Protein AF-A0A090MSC3-F1 (afdb_monomer_lite)

Structure (mmCIF, N/CA/C/O backbone):
data_AF-A0A090MSC3-F1
#
_entry.id   AF-A0A090MSC3-F1
#
loop_
_atom_site.group_PDB
_atom_site.id
_atom_site.type_symbol
_atom_site.label_atom_id
_atom_site.label_alt_id
_atom_site.label_comp_id
_atom_site.label_asym_id
_atom_site.label_entity_id
_atom_site.label_seq_id
_atom_site.pdbx_PDB_ins_code
_atom_site.Cartn_x
_atom_site.Cartn_y
_atom_site.Cartn_z
_atom_site.occupancy
_atom_site.B_iso_or_equiv
_atom_site.auth_seq_id
_atom_site.auth_comp_id
_atom_site.auth_asym_id
_atom_site.auth_atom_id
_atom_site.pdbx_PDB_model_num
ATOM 1 N N . MET A 1 1 ? -8.730 18.380 14.832 1.00 59.53 1 MET A N 1
ATOM 2 C CA . MET A 1 1 ? -9.803 17.691 14.078 1.00 59.53 1 MET A CA 1
ATOM 3 C C . MET A 1 1 ? -9.464 16.212 14.003 1.00 59.53 1 MET A C 1
ATOM 5 O O . MET A 1 1 ? -8.301 15.904 13.790 1.00 59.53 1 MET A O 1
ATOM 9 N N . LYS A 1 2 ? -10.436 15.314 14.199 1.00 73.56 2 LYS A N 1
ATOM 10 C CA . LYS A 1 2 ? -10.295 13.900 13.816 1.00 73.56 2 LYS A CA 1
ATOM 11 C C . LYS A 1 2 ? -10.962 13.724 12.453 1.00 73.56 2 LYS A C 1
ATOM 13 O O . LYS A 1 2 ? -12.080 14.195 12.277 1.00 73.56 2 LYS A O 1
ATOM 18 N N . LEU A 1 3 ? -10.252 13.118 11.508 1.00 82.38 3 LEU A N 1
ATOM 19 C CA . LEU A 1 3 ? -10.747 12.824 10.163 1.00 82.38 3 LEU A CA 1
ATOM 20 C C . LEU A 1 3 ? -11.439 11.454 10.155 1.00 82.38 3 LEU A C 1
ATOM 22 O O . LEU A 1 3 ? -10.984 10.540 10.843 1.00 82.38 3 LEU A O 1
ATOM 26 N N . GLY A 1 4 ? -12.505 11.312 9.365 1.00 83.00 4 GLY A N 1
ATOM 27 C CA . GLY A 1 4 ? -13.253 10.061 9.206 1.00 83.00 4 GLY A CA 1
ATOM 28 C C . GLY A 1 4 ? -14.693 10.122 9.719 1.00 83.00 4 GLY A C 1
ATOM 29 O O . GLY A 1 4 ? -15.164 11.160 10.179 1.00 83.00 4 GLY A O 1
ATOM 30 N N . ALA A 1 5 ? -15.390 8.993 9.593 1.00 87.69 5 ALA A N 1
ATOM 31 C CA . ALA A 1 5 ? -16.775 8.835 10.021 1.00 87.69 5 ALA A CA 1
ATOM 32 C C . ALA A 1 5 ? -16.897 8.794 11.554 1.00 87.69 5 ALA A C 1
ATOM 34 O O . ALA A 1 5 ? -15.930 8.473 12.257 1.00 87.69 5 ALA A O 1
ATOM 35 N N . SER A 1 6 ? -18.089 9.090 12.080 1.00 90.19 6 SER A N 1
ATOM 36 C CA . SER A 1 6 ? -18.370 8.811 13.488 1.00 90.19 6 SER A CA 1
ATOM 37 C C 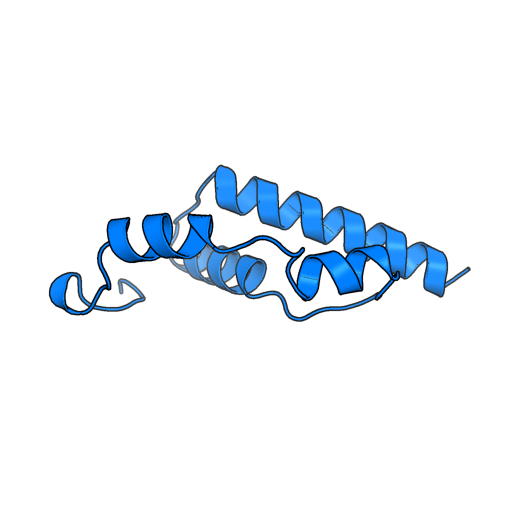. SER A 1 6 ? -18.318 7.298 13.732 1.00 90.19 6 SER A C 1
ATOM 39 O O . SER A 1 6 ? -18.467 6.506 12.802 1.00 90.19 6 SER A O 1
ATOM 41 N N . ARG A 1 7 ? -18.094 6.873 14.981 1.00 86.19 7 ARG A N 1
ATOM 42 C CA . ARG A 1 7 ? -18.015 5.437 15.306 1.00 86.19 7 ARG A CA 1
ATOM 43 C C . ARG A 1 7 ? -19.291 4.685 14.926 1.00 86.19 7 ARG A C 1
ATOM 45 O O . ARG A 1 7 ? -19.187 3.537 14.510 1.00 86.19 7 ARG A O 1
ATOM 52 N N . ASP A 1 8 ? -20.443 5.337 15.046 1.00 90.81 8 ASP A N 1
ATOM 53 C CA . ASP A 1 8 ? -21.752 4.732 14.786 1.00 90.81 8 ASP A CA 1
ATOM 54 C C . ASP A 1 8 ? -22.054 4.626 13.281 1.00 90.81 8 ASP A C 1
ATOM 56 O O . ASP A 1 8 ? -22.844 3.782 12.866 1.00 90.81 8 ASP A O 1
ATOM 60 N N . ASP A 1 9 ? -21.358 5.412 12.452 1.00 91.56 9 ASP A N 1
ATOM 61 C CA . ASP A 1 9 ? -21.425 5.335 10.987 1.00 91.56 9 ASP A CA 1
ATOM 62 C C . ASP A 1 9 ? -20.456 4.289 10.404 1.00 91.56 9 ASP A C 1
ATOM 64 O O . ASP A 1 9 ? -20.485 3.993 9.205 1.00 91.56 9 ASP A O 1
ATOM 68 N N . MET A 1 10 ? -19.550 3.737 11.221 1.00 90.00 10 MET A N 1
ATOM 69 C CA . MET A 1 10 ? -18.584 2.748 10.755 1.00 90.00 10 MET A CA 1
ATOM 70 C C . MET A 1 10 ? -19.234 1.376 10.583 1.00 90.00 10 MET A C 1
ATOM 72 O O . MET A 1 10 ? -19.909 0.845 11.462 1.00 90.00 10 MET A O 1
ATOM 76 N N . VAL A 1 11 ? -18.935 0.735 9.457 1.00 92.00 11 VAL A N 1
ATOM 77 C CA . VAL A 1 11 ? -19.229 -0.685 9.261 1.00 92.00 11 VAL A CA 1
ATOM 78 C C . VAL A 1 11 ? -18.358 -1.507 10.234 1.00 92.00 11 VAL A C 1
ATOM 80 O O . VAL A 1 11 ? -17.139 -1.314 10.232 1.00 92.00 11 VAL A O 1
ATOM 83 N N . PRO A 1 12 ? -18.933 -2.428 11.039 1.00 93.44 12 PRO A N 1
ATOM 84 C CA . PRO A 1 12 ? -18.165 -3.272 11.955 1.00 93.44 12 PRO A CA 1
ATOM 85 C C . PRO A 1 12 ? -17.066 -4.067 11.247 1.00 93.44 12 PRO A C 1
ATOM 87 O O . PRO A 1 12 ? -17.263 -4.543 10.124 1.00 93.44 12 PRO A O 1
ATOM 90 N N . PHE A 1 13 ? -15.922 -4.240 11.913 1.00 90.69 13 PHE A N 1
ATOM 91 C CA . PHE A 1 13 ? -14.752 -4.908 11.337 1.00 90.69 13 PHE A CA 1
ATOM 92 C C . PHE A 1 13 ? -15.066 -6.336 10.881 1.00 90.69 13 PHE A C 1
ATOM 94 O O . PHE A 1 13 ? -14.616 -6.765 9.822 1.00 90.69 13 PHE A O 1
ATOM 101 N N . GLU A 1 14 ? -15.907 -7.043 11.629 1.00 95.25 14 GLU A N 1
ATOM 102 C CA . GLU A 1 14 ? -16.311 -8.423 11.371 1.00 95.25 14 GLU A CA 1
ATOM 103 C C . GLU A 1 14 ? -16.960 -8.574 9.990 1.00 95.25 14 GLU A C 1
ATOM 105 O O . GLU A 1 14 ? -16.762 -9.587 9.322 1.00 95.25 14 GLU A O 1
ATOM 110 N N . LYS A 1 15 ? -17.673 -7.545 9.506 1.00 95.12 15 LYS A N 1
ATOM 111 C CA . LYS A 1 15 ? -18.246 -7.557 8.152 1.00 95.12 15 LYS A CA 1
ATOM 112 C C . LYS A 1 15 ? -17.159 -7.519 7.075 1.00 95.12 15 LYS A C 1
ATOM 114 O O . LYS A 1 15 ? -17.294 -8.192 6.056 1.00 95.12 15 LYS A O 1
ATOM 119 N N . TYR A 1 16 ? -16.079 -6.769 7.298 1.00 93.06 16 TYR A N 1
ATOM 120 C CA . TYR A 1 16 ? -14.925 -6.758 6.395 1.00 93.06 16 TYR A CA 1
ATOM 121 C C . TYR A 1 16 ? -14.128 -8.061 6.473 1.00 93.06 16 TYR A C 1
ATOM 123 O O . TYR A 1 16 ? -13.714 -8.572 5.435 1.00 93.06 16 TYR A O 1
ATOM 131 N N . ALA A 1 17 ? -13.944 -8.612 7.677 1.00 93.69 17 ALA A N 1
ATOM 132 C CA . ALA A 1 17 ? -13.261 -9.886 7.875 1.00 93.69 17 ALA A CA 1
ATOM 133 C C . ALA A 1 17 ? -13.977 -11.026 7.132 1.00 93.69 17 ALA A C 1
ATOM 135 O O . ALA A 1 17 ? -13.346 -11.726 6.346 1.00 93.69 17 ALA A O 1
ATOM 136 N N . ALA A 1 18 ? -15.302 -11.130 7.277 1.00 95.56 18 ALA A N 1
ATOM 137 C CA . ALA A 1 18 ? -16.107 -12.116 6.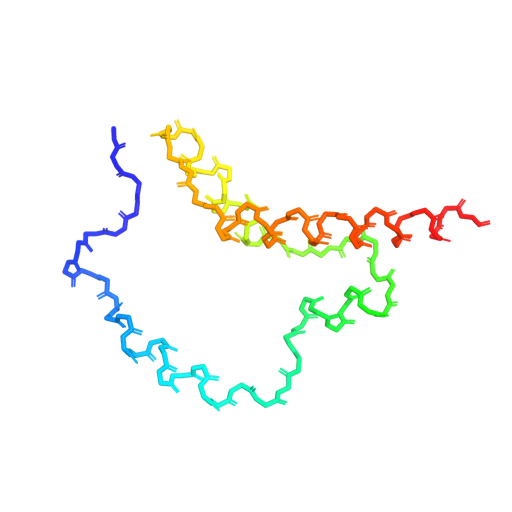557 1.00 95.56 18 ALA A CA 1
ATOM 138 C C . ALA A 1 18 ? -16.055 -11.915 5.031 1.00 95.56 18 ALA A C 1
ATOM 140 O O . ALA A 1 18 ? -15.925 -12.873 4.271 1.00 95.56 18 ALA A O 1
ATOM 141 N N . ALA A 1 19 ? -16.103 -10.666 4.551 1.00 92.88 19 ALA A N 1
ATOM 142 C CA . ALA A 1 19 ? -15.975 -10.385 3.121 1.00 92.88 19 ALA A CA 1
ATOM 143 C C . ALA A 1 19 ? -14.599 -10.794 2.560 1.00 92.88 19 ALA A C 1
ATOM 145 O O . ALA A 1 19 ? -14.505 -11.227 1.408 1.00 92.88 19 ALA A O 1
ATOM 146 N N . ALA A 1 20 ? -13.537 -10.689 3.366 1.00 91.69 20 ALA A N 1
ATOM 147 C CA . ALA A 1 20 ? -12.183 -11.051 2.959 1.00 91.69 20 ALA A CA 1
ATOM 148 C C . ALA A 1 20 ? -12.024 -12.554 2.672 1.00 91.69 20 ALA A C 1
ATOM 150 O O . ALA A 1 20 ? -11.228 -12.918 1.809 1.00 91.69 20 ALA A O 1
ATOM 151 N N . GLU A 1 21 ? -12.816 -13.420 3.311 1.00 93.38 21 GLU A N 1
ATOM 152 C CA . GLU A 1 21 ? -12.804 -14.872 3.065 1.00 93.38 21 GLU A CA 1
ATOM 153 C C . GLU A 1 21 ? -13.211 -15.231 1.627 1.00 93.38 21 GLU A C 1
ATOM 155 O O . GLU A 1 21 ? -12.775 -16.242 1.080 1.00 93.38 21 GLU A O 1
ATOM 160 N N . SER A 1 22 ? -14.003 -14.376 0.975 1.00 93.44 22 SER A N 1
ATOM 161 C CA . SER A 1 22 ? -14.437 -14.574 -0.413 1.00 93.44 22 SER A CA 1
ATOM 162 C C . SER A 1 22 ? -13.416 -14.085 -1.455 1.00 93.44 22 SER A C 1
ATOM 164 O O . SER A 1 22 ? -13.634 -14.236 -2.662 1.00 93.44 22 SER A O 1
ATOM 166 N N . LEU A 1 23 ? -12.291 -13.493 -1.036 1.00 91.00 23 LEU A N 1
ATOM 167 C CA . LEU A 1 23 ? -11.265 -12.966 -1.941 1.00 91.00 23 LEU A CA 1
ATOM 168 C C . LEU A 1 23 ? -10.353 -14.085 -2.469 1.00 91.00 23 LEU A C 1
ATOM 170 O O . LEU A 1 23 ? -9.255 -14.315 -1.976 1.00 91.00 23 LEU A O 1
ATOM 174 N N . SER A 1 24 ? -10.794 -14.761 -3.529 1.00 90.56 24 SER A N 1
ATOM 175 C CA . SER A 1 24 ? -10.053 -15.868 -4.161 1.00 90.56 24 SER A CA 1
ATOM 176 C C . SER A 1 24 ? -9.061 -15.438 -5.247 1.00 90.56 24 SER A C 1
ATOM 178 O O . SER A 1 24 ? -8.167 -16.197 -5.623 1.00 90.56 24 SER A O 1
ATOM 180 N N . ARG A 1 25 ? -9.209 -14.224 -5.791 1.00 91.62 25 ARG A N 1
ATOM 181 C CA . ARG A 1 25 ? -8.377 -13.712 -6.891 1.00 91.62 25 ARG A CA 1
ATOM 182 C C . ARG A 1 25 ? -7.500 -12.560 -6.412 1.00 91.62 25 ARG A C 1
ATOM 184 O O . ARG A 1 25 ? -7.960 -11.747 -5.611 1.00 91.62 25 ARG A O 1
ATOM 191 N N . PRO A 1 26 ? -6.279 -12.406 -6.959 1.00 90.75 26 PRO A N 1
ATOM 192 C CA . PRO A 1 26 ? -5.464 -11.240 -6.661 1.00 90.75 26 PRO A CA 1
ATOM 193 C C . PRO A 1 26 ? -6.202 -9.941 -7.012 1.00 90.75 26 PRO A C 1
ATOM 195 O O . PRO A 1 26 ? -6.802 -9.816 -8.091 1.00 90.75 26 PRO A O 1
ATOM 198 N N . ALA A 1 27 ? -6.113 -8.960 -6.113 1.00 91.38 27 ALA A N 1
ATOM 199 C CA . ALA A 1 27 ? -6.677 -7.631 -6.316 1.00 91.38 27 ALA A CA 1
ATOM 200 C C . ALA A 1 27 ? -6.160 -6.990 -7.618 1.00 91.38 27 ALA A C 1
ATOM 202 O O . ALA A 1 27 ? -5.066 -7.305 -8.097 1.00 91.38 27 ALA A O 1
ATOM 203 N N . SER A 1 28 ? -6.934 -6.066 -8.195 1.00 93.81 28 SER A N 1
ATOM 204 C CA . SER A 1 28 ? -6.559 -5.339 -9.420 1.00 93.81 28 SER A CA 1
ATOM 205 C C . SER A 1 28 ? -5.181 -4.679 -9.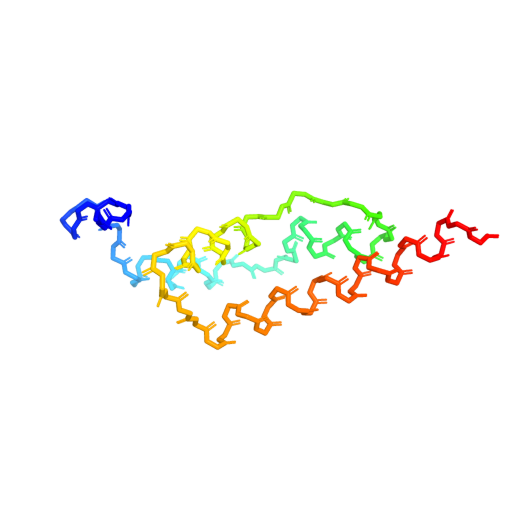309 1.00 93.81 28 SER A C 1
ATOM 207 O O . SER A 1 28 ? -4.361 -4.846 -10.209 1.00 93.81 28 SER A O 1
ATOM 209 N N . ALA A 1 29 ? -4.891 -4.031 -8.178 1.00 95.19 29 ALA A N 1
ATOM 210 C CA . ALA A 1 29 ? -3.591 -3.428 -7.888 1.00 95.19 29 ALA A CA 1
ATOM 211 C C . ALA A 1 29 ? -2.442 -4.449 -7.950 1.00 95.19 29 ALA A C 1
ATOM 213 O O . ALA A 1 29 ? -1.451 -4.225 -8.642 1.00 95.19 29 ALA A O 1
ATOM 214 N N . ALA A 1 30 ? -2.590 -5.607 -7.296 1.00 94.81 30 ALA A N 1
ATOM 215 C CA . ALA A 1 30 ? -1.578 -6.664 -7.315 1.00 94.81 30 ALA A CA 1
ATOM 216 C C . ALA A 1 30 ? -1.341 -7.205 -8.734 1.00 94.81 30 ALA A C 1
ATOM 218 O O . ALA A 1 30 ? -0.195 -7.408 -9.141 1.00 94.81 30 ALA A O 1
ATOM 219 N N . ARG A 1 31 ? -2.416 -7.389 -9.513 1.00 96.69 31 ARG A N 1
ATOM 220 C CA . ARG A 1 31 ? -2.320 -7.817 -10.916 1.00 96.69 31 ARG A CA 1
ATOM 221 C C . ARG A 1 31 ? -1.576 -6.792 -11.771 1.00 96.69 31 ARG A C 1
ATOM 223 O O . ARG A 1 31 ? -0.651 -7.182 -12.475 1.00 96.69 31 ARG A O 1
ATOM 230 N N . ALA A 1 32 ? -1.917 -5.508 -11.661 1.00 97.69 32 ALA A N 1
ATOM 231 C CA . ALA A 1 32 ? -1.271 -4.428 -12.409 1.00 97.69 32 ALA A CA 1
ATOM 232 C C . ALA A 1 32 ? 0.222 -4.286 -12.065 1.00 97.69 32 ALA A C 1
ATOM 234 O O . ALA A 1 32 ? 1.071 -4.169 -12.949 1.00 97.69 32 ALA A O 1
ATOM 235 N N . LEU A 1 33 ? 0.573 -4.367 -10.778 1.00 97.56 33 LEU A N 1
ATOM 236 C CA . LEU A 1 33 ? 1.971 -4.349 -10.343 1.00 97.56 33 LEU A CA 1
ATOM 237 C C . LEU A 1 33 ? 2.757 -5.524 -10.926 1.00 97.56 33 LEU A C 1
ATOM 239 O O . LEU A 1 33 ? 3.900 -5.353 -11.351 1.00 97.56 33 LEU A O 1
ATOM 243 N N . ASN A 1 34 ? 2.156 -6.713 -10.961 1.00 96.38 34 ASN A N 1
ATOM 244 C CA . ASN A 1 34 ? 2.804 -7.894 -11.520 1.00 96.38 34 ASN A CA 1
ATOM 245 C C . ASN A 1 34 ? 2.891 -7.879 -13.045 1.00 96.38 34 ASN A C 1
ATOM 247 O O . ASN A 1 34 ? 3.848 -8.438 -13.575 1.00 96.38 34 ASN A O 1
ATOM 251 N N . SER A 1 35 ? 1.978 -7.196 -13.736 1.00 97.00 35 SER A N 1
ATOM 252 C CA . SER A 1 35 ? 2.064 -6.974 -15.182 1.00 97.00 35 SER A CA 1
ATOM 253 C C . SER A 1 35 ? 3.015 -5.836 -15.573 1.00 97.00 35 SER A C 1
ATOM 255 O O . SER A 1 35 ? 3.090 -5.488 -16.745 1.00 97.00 35 SER A O 1
ATOM 257 N N . GLY A 1 36 ? 3.736 -5.243 -14.615 1.00 97.81 36 GLY A N 1
ATOM 258 C CA . GLY A 1 36 ? 4.739 -4.214 -14.887 1.00 97.81 36 GLY A CA 1
ATOM 259 C C . GLY A 1 36 ? 4.192 -2.789 -14.965 1.00 97.81 36 GLY A C 1
ATOM 260 O O . GLY A 1 36 ? 4.904 -1.910 -15.440 1.00 97.81 36 GLY A O 1
ATOM 261 N N . ALA A 1 37 ? 2.966 -2.529 -14.492 1.00 98.38 37 ALA A N 1
ATOM 262 C CA . ALA A 1 37 ? 2.418 -1.175 -14.495 1.00 98.38 37 ALA A CA 1
ATOM 263 C C . ALA A 1 37 ? 3.352 -0.210 -13.728 1.00 98.38 37 ALA A C 1
ATOM 265 O O . ALA A 1 37 ? 3.702 -0.496 -12.574 1.00 98.38 37 ALA A O 1
ATOM 266 N N . PRO A 1 38 ? 3.766 0.920 -14.334 1.00 97.75 38 PRO A N 1
ATOM 267 C CA . PRO A 1 38 ? 4.663 1.883 -13.690 1.00 97.75 38 PRO A CA 1
ATOM 268 C C . PRO A 1 38 ? 3.948 2.743 -12.639 1.00 97.75 38 PRO A C 1
ATOM 270 O O . PRO A 1 38 ? 4.596 3.273 -11.734 1.00 97.75 38 PRO A O 1
ATOM 273 N N . ASN A 1 39 ? 2.621 2.861 -12.755 1.00 97.44 39 ASN A N 1
ATOM 274 C CA . ASN A 1 39 ? 1.736 3.618 -11.876 1.00 97.44 39 ASN A CA 1
ATOM 275 C C . ASN A 1 39 ? 0.423 2.845 -11.670 1.00 97.44 39 ASN A C 1
ATOM 277 O O . ASN A 1 39 ? -0.038 2.155 -12.578 1.00 97.44 39 ASN A O 1
ATOM 281 N N . ILE A 1 40 ? -0.173 2.990 -10.486 1.00 97.62 40 ILE A N 1
ATOM 282 C CA . ILE A 1 40 ? -1.518 2.515 -10.129 1.00 97.62 40 ILE A CA 1
ATOM 283 C C . ILE A 1 40 ? -2.167 3.543 -9.191 1.00 97.62 40 ILE A C 1
ATOM 285 O O . ILE A 1 40 ? -1.459 4.362 -8.602 1.00 97.62 40 ILE A O 1
ATOM 289 N N . GLU A 1 41 ? -3.480 3.470 -8.989 1.00 96.81 41 GLU A N 1
ATOM 290 C CA . GLU A 1 41 ? -4.141 4.189 -7.892 1.00 96.81 41 GLU A CA 1
ATOM 291 C C . GLU A 1 41 ? -3.708 3.628 -6.523 1.00 96.81 41 GLU A C 1
ATOM 293 O O . GLU A 1 41 ? -3.519 2.419 -6.364 1.00 96.81 41 GLU A O 1
ATOM 298 N N . ARG A 1 42 ? -3.524 4.508 -5.527 1.00 97.50 42 ARG A N 1
ATOM 299 C CA . ARG A 1 42 ? -2.887 4.186 -4.234 1.00 97.50 42 ARG A CA 1
ATOM 300 C C . ARG A 1 42 ? -3.708 4.644 -3.028 1.00 97.50 42 ARG A C 1
ATOM 302 O O . ARG A 1 42 ? -3.330 5.576 -2.318 1.00 97.50 42 ARG A O 1
ATOM 309 N N . ALA A 1 43 ? -4.828 3.963 -2.782 1.00 95.88 43 ALA A N 1
ATOM 310 C CA . ALA A 1 43 ? -5.679 4.225 -1.616 1.00 95.88 43 ALA A CA 1
ATOM 311 C C . ALA A 1 43 ? -4.935 4.017 -0.280 1.00 95.88 43 ALA A C 1
ATOM 313 O O . ALA A 1 43 ? -5.097 4.801 0.649 1.00 95.88 43 ALA A O 1
ATOM 314 N N . ASP A 1 44 ? -4.056 3.016 -0.206 1.00 96.94 44 ASP A N 1
ATOM 315 C CA . ASP A 1 44 ? -3.171 2.763 0.937 1.00 96.94 44 ASP A CA 1
ATOM 316 C C . ASP A 1 44 ? -2.255 3.963 1.243 1.00 96.94 44 ASP A C 1
ATOM 318 O O . ASP A 1 44 ? -2.140 4.386 2.395 1.00 96.94 44 ASP A O 1
ATOM 322 N N . LYS A 1 45 ? -1.643 4.554 0.208 1.00 97.94 45 LYS A N 1
ATOM 323 C CA . LYS A 1 45 ? -0.769 5.726 0.347 1.00 97.94 45 LYS A CA 1
ATOM 324 C C . LYS A 1 45 ? -1.556 6.956 0.783 1.00 97.94 45 LYS A C 1
ATOM 326 O O . LYS A 1 45 ? -1.081 7.686 1.647 1.00 97.94 45 LYS A O 1
ATOM 331 N N . LEU A 1 46 ? -2.748 7.164 0.219 1.00 96.94 46 LEU A N 1
ATOM 332 C CA . LEU A 1 46 ? -3.635 8.258 0.615 1.00 96.94 46 LEU A CA 1
ATOM 333 C C . LEU A 1 46 ? -3.973 8.171 2.109 1.00 96.94 46 LEU A C 1
ATOM 335 O O . LEU A 1 46 ? -3.732 9.126 2.839 1.00 96.94 46 LEU A O 1
ATOM 339 N N . VAL A 1 47 ? -4.432 7.006 2.582 1.00 95.69 47 VAL A N 1
ATOM 340 C CA . VAL A 1 47 ? -4.751 6.790 4.005 1.00 95.69 47 VAL A CA 1
ATOM 341 C C . VAL A 1 47 ? -3.525 7.022 4.893 1.00 95.69 47 VAL A C 1
ATOM 343 O O . VAL A 1 47 ? -3.644 7.668 5.933 1.00 95.69 47 VAL A O 1
ATOM 346 N N . GLN A 1 48 ? -2.340 6.551 4.487 1.00 97.75 48 GLN A N 1
ATOM 347 C CA . GLN A 1 48 ? -1.101 6.792 5.233 1.00 97.75 48 GLN A CA 1
ATOM 348 C C . GLN A 1 48 ? -0.781 8.288 5.345 1.00 97.75 48 GLN A C 1
ATOM 350 O O . GLN A 1 48 ? -0.433 8.755 6.428 1.00 97.75 48 GLN A O 1
ATOM 355 N N . LEU A 1 49 ? -0.861 9.033 4.240 1.00 97.19 49 LEU A N 1
ATOM 356 C CA . LEU A 1 49 ? -0.547 10.462 4.228 1.00 97.19 49 LEU A CA 1
ATOM 357 C C . LEU A 1 49 ? -1.528 11.245 5.104 1.00 97.19 49 LEU A C 1
ATOM 359 O O . LEU A 1 49 ? -1.092 11.990 5.977 1.00 97.19 49 LEU A O 1
ATOM 363 N N . THR A 1 50 ? -2.828 10.987 4.967 1.00 94.69 50 THR A N 1
ATOM 364 C CA . THR A 1 50 ? -3.859 11.618 5.798 1.00 94.69 50 THR A CA 1
ATOM 365 C C . THR A 1 50 ? -3.700 11.278 7.284 1.00 94.69 50 THR A C 1
ATOM 367 O O . THR A 1 50 ? -3.865 12.145 8.138 1.00 94.69 50 THR A O 1
ATOM 370 N N . ALA A 1 51 ? -3.334 10.037 7.627 1.00 94.12 51 ALA A N 1
ATOM 371 C CA . ALA A 1 51 ? -3.044 9.665 9.014 1.00 94.12 51 ALA A CA 1
ATOM 372 C C . ALA A 1 51 ? -1.838 10.441 9.573 1.00 94.12 51 ALA A C 1
ATOM 374 O O . ALA A 1 51 ? -1.884 10.935 10.700 1.00 94.12 51 ALA A O 1
ATOM 375 N N . ARG A 1 52 ? -0.780 10.607 8.772 1.00 95.50 52 ARG A N 1
ATOM 376 C CA . ARG A 1 52 ? 0.421 11.352 9.176 1.00 95.50 52 ARG A CA 1
ATOM 377 C C . ARG A 1 52 ? 0.145 12.837 9.395 1.00 95.50 52 ARG A C 1
ATOM 379 O O . ARG A 1 52 ? 0.698 13.401 10.334 1.00 95.50 52 ARG A O 1
ATOM 386 N N . GLU A 1 53 ? -0.731 13.452 8.599 1.00 94.56 53 GLU A N 1
ATOM 387 C CA . GLU A 1 53 ? -1.149 14.856 8.776 1.00 94.56 53 GLU A CA 1
ATOM 388 C C . GLU A 1 53 ? -1.778 15.123 10.151 1.00 94.56 53 GLU A C 1
ATOM 390 O O . GLU A 1 53 ? -1.665 16.226 10.681 1.00 94.56 53 GLU A O 1
ATOM 395 N N . ILE A 1 54 ? -2.392 14.106 10.762 1.00 93.06 54 ILE A N 1
ATOM 396 C CA . ILE A 1 54 ? -2.974 14.186 12.110 1.00 93.06 5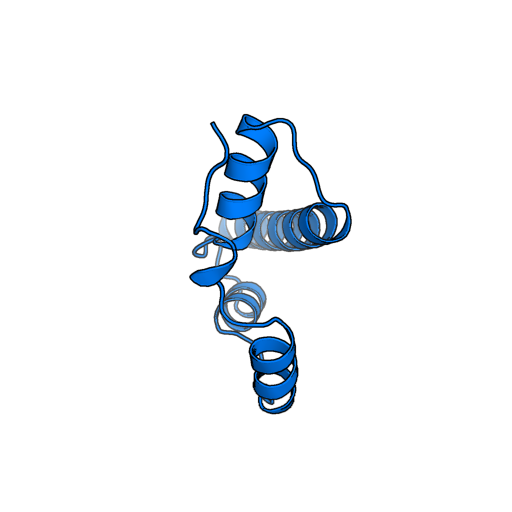4 ILE A CA 1
ATOM 397 C C . ILE A 1 54 ? -2.099 13.527 13.188 1.00 93.06 54 ILE A C 1
ATOM 399 O O . ILE A 1 54 ? -2.582 13.237 14.282 1.00 93.06 54 ILE A O 1
ATOM 403 N N . GLY A 1 55 ? -0.816 13.285 12.898 1.00 95.12 55 GLY A N 1
ATOM 404 C CA . GLY A 1 55 ? 0.146 12.728 13.853 1.00 95.12 55 GLY A CA 1
ATOM 405 C C . GLY A 1 55 ? -0.060 11.245 14.178 1.00 95.12 55 GLY A C 1
ATOM 406 O O . GLY A 1 55 ? 0.400 10.782 15.219 1.00 95.12 55 GLY A O 1
ATOM 407 N N . MET A 1 56 ? -0.755 10.496 13.317 1.00 94.56 56 MET A N 1
ATOM 408 C CA . MET A 1 56 ? -0.990 9.059 13.470 1.00 94.56 56 MET A CA 1
ATOM 409 C C . ME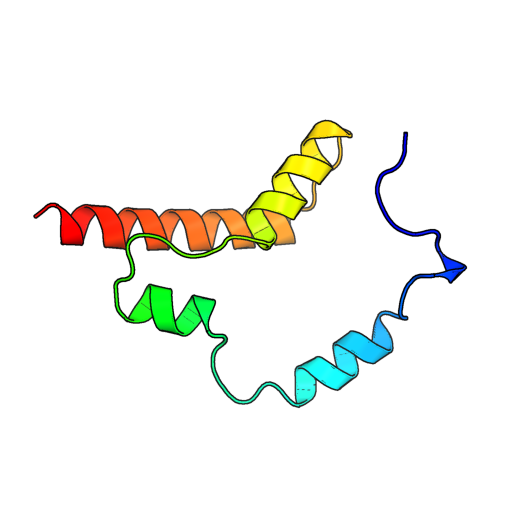T A 1 56 ? -0.112 8.236 12.521 1.00 94.56 56 MET A C 1
ATOM 411 O O . MET A 1 56 ? 0.175 8.629 11.390 1.00 94.56 56 MET A O 1
ATOM 415 N N . SER A 1 57 ? 0.272 7.044 12.968 1.00 96.06 57 SER A N 1
ATOM 416 C CA . SER A 1 57 ? 0.954 6.039 12.152 1.00 96.06 57 SER A CA 1
ATOM 417 C C . SER A 1 57 ? 0.466 4.640 12.516 1.00 96.06 57 SER A C 1
ATOM 419 O O . SER A 1 57 ? -0.098 4.420 13.591 1.00 96.06 57 SER A O 1
ATOM 421 N N . HIS A 1 58 ? 0.647 3.691 11.599 1.00 96.62 58 HIS A N 1
ATOM 422 C CA . HIS A 1 58 ? 0.294 2.299 11.839 1.00 96.62 58 HIS A CA 1
ATOM 423 C C . HIS A 1 58 ? 1.304 1.382 11.138 1.00 96.62 58 HIS A C 1
ATOM 425 O O . HIS A 1 58 ? 1.359 1.381 9.904 1.00 96.62 58 HIS A O 1
ATOM 431 N N . PRO A 1 59 ? 2.059 0.546 11.876 1.00 98.00 59 PRO A N 1
ATOM 432 C CA . PRO A 1 59 ? 3.212 -0.174 11.329 1.00 98.00 59 PRO A CA 1
ATOM 433 C C . PRO A 1 59 ? 2.848 -1.107 10.168 1.00 98.00 59 PRO A C 1
ATOM 435 O O . PRO A 1 59 ? 3.590 -1.207 9.195 1.00 98.00 59 PRO A O 1
ATOM 438 N N . VAL A 1 60 ? 1.673 -1.747 10.219 1.00 97.44 60 VAL A N 1
ATOM 439 C CA . VAL A 1 60 ? 1.199 -2.614 9.124 1.00 97.44 60 VAL A CA 1
ATOM 440 C C . VAL A 1 60 ? 0.906 -1.812 7.854 1.00 97.44 60 VAL A C 1
ATOM 442 O O . VAL A 1 60 ? 1.263 -2.247 6.762 1.00 97.44 60 VAL A O 1
ATOM 445 N N . LEU A 1 61 ? 0.298 -0.629 7.982 1.00 97.50 61 LEU A N 1
ATOM 446 C CA . LEU A 1 61 ? 0.007 0.224 6.831 1.00 97.50 61 LEU A CA 1
ATOM 447 C C . LEU A 1 61 ? 1.309 0.750 6.224 1.00 97.50 61 LEU A C 1
ATOM 449 O O . LEU A 1 61 ? 1.479 0.723 5.008 1.00 97.50 61 LEU A O 1
ATOM 453 N N . ASP A 1 62 ? 2.251 1.166 7.074 1.00 98.44 62 ASP A N 1
ATOM 454 C CA . ASP A 1 62 ? 3.566 1.625 6.638 1.00 98.44 62 ASP A CA 1
ATOM 455 C C . ASP A 1 62 ? 4.333 0.538 5.872 1.00 98.44 62 ASP A C 1
ATOM 457 O O . ASP A 1 62 ? 4.891 0.815 4.807 1.00 98.44 62 ASP A O 1
ATOM 461 N N . ALA A 1 63 ? 4.296 -0.708 6.353 1.00 98.56 63 ALA A N 1
ATOM 462 C CA . ALA A 1 63 ? 4.909 -1.846 5.674 1.00 98.56 63 ALA A CA 1
ATOM 463 C C . ALA A 1 63 ? 4.247 -2.160 4.319 1.00 98.56 63 ALA A C 1
ATOM 465 O O . ALA A 1 63 ? 4.953 -2.391 3.334 1.00 98.56 63 ALA A O 1
ATOM 466 N N . ILE A 1 64 ? 2.909 -2.131 4.240 1.00 97.88 64 ILE A N 1
ATOM 467 C CA . ILE A 1 64 ? 2.165 -2.333 2.982 1.00 97.88 64 ILE A CA 1
ATOM 468 C C . ILE A 1 64 ? 2.549 -1.262 1.959 1.00 97.88 64 ILE A C 1
ATOM 470 O O . ILE A 1 64 ? 2.898 -1.584 0.822 1.00 97.88 64 ILE A O 1
ATOM 474 N N . VAL A 1 65 ? 2.545 0.006 2.372 1.00 98.50 65 VAL A N 1
ATOM 475 C CA . VAL A 1 65 ? 2.896 1.119 1.491 1.00 98.50 65 VAL A CA 1
ATOM 476 C C . VAL A 1 65 ? 4.326 0.985 0.971 1.00 98.50 65 VAL A C 1
ATOM 478 O O . VAL A 1 65 ? 4.544 1.133 -0.232 1.00 98.50 65 VAL A O 1
ATOM 481 N N . ALA A 1 66 ? 5.287 0.681 1.850 1.00 98.62 66 ALA A N 1
ATOM 482 C CA . ALA A 1 66 ? 6.689 0.518 1.475 1.00 98.62 66 ALA A CA 1
ATOM 483 C C . ALA A 1 66 ? 6.890 -0.629 0.471 1.00 98.62 66 ALA A C 1
ATOM 485 O O . ALA A 1 66 ? 7.670 -0.507 -0.477 1.00 98.62 66 ALA A O 1
ATOM 486 N N . LEU A 1 67 ? 6.155 -1.732 0.641 1.00 98.25 67 LEU A N 1
ATOM 487 C CA . LEU A 1 67 ? 6.183 -2.858 -0.288 1.00 98.25 67 LEU A CA 1
ATOM 488 C C . LEU A 1 67 ? 5.700 -2.453 -1.689 1.00 98.25 67 LEU A C 1
ATOM 490 O O . LEU A 1 67 ? 6.351 -2.776 -2.688 1.00 98.25 67 LEU A O 1
ATOM 494 N N . VAL A 1 68 ? 4.577 -1.736 -1.774 1.00 98.19 68 VAL A N 1
ATOM 495 C CA . VAL A 1 68 ? 4.017 -1.296 -3.059 1.00 98.19 68 VAL A CA 1
ATOM 496 C C . VAL A 1 68 ? 4.902 -0.231 -3.716 1.00 98.19 68 VAL A C 1
ATOM 498 O O . VAL A 1 68 ? 5.136 -0.307 -4.924 1.00 98.19 68 VAL A O 1
ATOM 501 N N . ASP A 1 69 ? 5.457 0.705 -2.939 1.00 98.56 69 ASP A N 1
ATOM 502 C CA . ASP A 1 69 ? 6.404 1.719 -3.428 1.00 98.56 69 ASP A CA 1
ATOM 503 C C . ASP A 1 69 ? 7.620 1.054 -4.092 1.00 98.56 69 ASP A C 1
ATOM 505 O O . ASP A 1 69 ? 7.913 1.327 -5.260 1.00 98.56 69 ASP A O 1
ATOM 509 N N . LYS A 1 70 ? 8.248 0.083 -3.413 1.00 98.44 70 LYS A N 1
ATOM 510 C CA . LYS A 1 70 ? 9.386 -0.683 -3.948 1.00 98.44 70 LYS A CA 1
ATOM 511 C C . LYS A 1 70 ? 9.045 -1.404 -5.256 1.00 98.44 70 LYS A C 1
ATOM 513 O O . LYS A 1 70 ? 9.865 -1.465 -6.175 1.00 98.44 70 LYS A O 1
ATOM 518 N N . ARG A 1 71 ? 7.839 -1.973 -5.362 1.00 98.00 71 ARG A N 1
ATOM 519 C CA . ARG A 1 71 ? 7.395 -2.674 -6.577 1.00 98.00 71 ARG A CA 1
ATOM 520 C C . ARG A 1 71 ? 7.201 -1.710 -7.746 1.00 98.00 71 ARG A C 1
ATOM 522 O O . ARG A 1 71 ? 7.648 -2.010 -8.852 1.00 98.00 71 ARG A O 1
ATOM 529 N N . LEU A 1 72 ? 6.589 -0.554 -7.499 1.00 98.50 72 LEU A N 1
ATOM 530 C CA . LEU A 1 72 ? 6.406 0.488 -8.507 1.00 98.50 72 LEU A CA 1
ATOM 531 C C . LEU A 1 72 ? 7.739 1.077 -8.973 1.00 98.50 72 LEU A C 1
ATOM 533 O O . LEU A 1 72 ? 7.929 1.280 -10.169 1.00 98.50 72 LEU A O 1
ATOM 537 N N . GLU A 1 73 ? 8.688 1.303 -8.063 1.00 98.44 73 GLU A N 1
ATOM 538 C CA . GLU A 1 73 ? 10.042 1.738 -8.422 1.00 98.44 73 GLU A CA 1
ATOM 539 C C . GLU A 1 73 ? 10.731 0.747 -9.360 1.00 98.44 73 GLU A C 1
ATOM 541 O O . GLU A 1 73 ? 11.310 1.153 -10.368 1.00 98.44 73 GLU A O 1
ATOM 546 N N . ALA A 1 74 ? 10.641 -0.552 -9.064 1.00 98.44 74 ALA A N 1
ATOM 547 C CA . ALA A 1 74 ? 11.193 -1.588 -9.930 1.00 98.44 74 ALA A CA 1
ATOM 548 C C . ALA A 1 74 ? 10.539 -1.581 -11.322 1.00 98.44 74 ALA A C 1
ATOM 550 O O . ALA A 1 74 ? 11.241 -1.709 -12.325 1.00 98.44 74 ALA A O 1
ATOM 551 N N . ASN A 1 75 ? 9.218 -1.394 -11.398 1.00 98.62 75 ASN A N 1
ATOM 552 C CA . ASN A 1 75 ? 8.503 -1.313 -12.672 1.00 98.62 75 ASN A CA 1
ATOM 553 C C . ASN A 1 75 ? 8.893 -0.061 -13.472 1.00 98.62 75 ASN A C 1
ATOM 555 O O . ASN A 1 75 ? 9.160 -0.167 -14.666 1.00 98.62 75 ASN A O 1
ATOM 559 N N . ARG A 1 76 ? 9.013 1.105 -12.823 1.00 98.62 76 ARG A N 1
ATOM 560 C CA . ARG A 1 76 ? 9.464 2.346 -13.476 1.00 98.62 76 ARG A CA 1
ATOM 561 C C . ARG A 1 76 ? 10.883 2.235 -14.025 1.00 98.62 76 ARG A C 1
ATOM 563 O O . ARG A 1 76 ? 11.120 2.666 -15.145 1.00 98.62 76 ARG A O 1
ATOM 570 N N . LYS A 1 77 ? 11.805 1.616 -13.278 1.00 98.19 77 LYS A N 1
ATOM 571 C CA . LYS A 1 77 ? 13.177 1.365 -13.757 1.00 98.19 77 LYS A CA 1
ATOM 572 C C . LYS A 1 77 ? 13.192 0.505 -15.018 1.00 98.19 77 LYS A C 1
ATOM 574 O O . LYS A 1 77 ? 13.945 0.802 -15.930 1.00 98.19 77 LYS A O 1
ATOM 579 N N . LYS A 1 78 ? 12.353 -0.534 -15.075 1.00 96.94 78 LYS A N 1
ATOM 580 C CA . LYS A 1 78 ? 12.233 -1.394 -16.261 1.00 96.94 78 LYS A CA 1
ATOM 581 C C . LYS A 1 78 ? 11.603 -0.681 -17.453 1.00 96.94 78 LYS A C 1
ATOM 583 O O . LYS A 1 78 ? 12.017 -0.932 -18.568 1.00 96.94 78 LYS A O 1
ATOM 588 N N . ALA A 1 79 ? 10.609 0.174 -17.222 1.00 95.69 79 ALA A N 1
ATOM 589 C CA . ALA A 1 79 ? 9.951 0.927 -18.290 1.00 95.69 79 ALA A CA 1
ATOM 590 C C . ALA A 1 79 ? 10.846 2.024 -18.901 1.00 95.69 79 ALA A C 1
ATOM 592 O O . ALA A 1 79 ? 10.564 2.489 -19.999 1.00 95.69 79 ALA A O 1
ATOM 593 N N . ALA A 1 80 ? 11.881 2.455 -18.176 1.00 93.25 80 ALA A N 1
ATOM 594 C CA . ALA A 1 80 ? 12.845 3.463 -18.613 1.00 93.25 80 ALA A CA 1
ATOM 595 C C . ALA A 1 80 ? 14.147 2.876 -19.200 1.00 93.25 80 ALA A C 1
ATOM 597 O O . ALA A 1 80 ? 15.020 3.653 -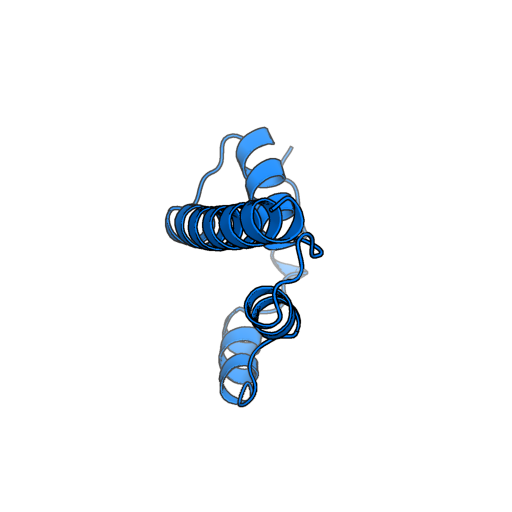19.585 1.00 93.25 80 ALA A O 1
ATOM 598 N N . ALA A 1 81 ? 14.295 1.547 -19.210 1.00 84.44 81 ALA A N 1
ATOM 599 C CA . ALA A 1 81 ? 15.435 0.826 -19.781 1.00 84.44 81 ALA A CA 1
ATOM 600 C C . ALA A 1 81 ? 15.125 0.380 -21.214 1.00 84.44 81 ALA A C 1
ATOM 602 O O . ALA A 1 81 ? 16.063 0.412 -22.038 1.00 84.44 81 ALA A O 1
#

Radius of gyration: 15.67 Å; chains: 1; bounding box: 37×34×35 Å

pLDDT: mean 94.23, std 5.83, range [59.53, 98.62]

Organism: Afipia felis (NCBI:txid1035)

Sequence (81 aa):
MKLGASRDDMVPFEKYAAAAESLSRPASAARALNSGAPNIERADKLVQLTAREIGMSHPVLDAIVALVDKRLEANRKKAAA

Secondary structure (DSSP, 8-state):
---S--GGGSPPHHHHHHHHHT--S--HHHHHHHTT-S----HHHHHHHHHHHTT---HHHHHHHHHHHHHHHHHHHHHT-

Foldseek 3Di:
DDDDDDPVPDDDVVVVVVVVVPPPDDDPLVVCLVVLNLDDDCPLVVVQVVCVVVVHDDVVSVVVVVVSVVSSVVSNVVVVD